Protein AF-J0X1G7-F1 (afdb_monomer_lite)

Foldseek 3Di:
DCVVACVVPVPQDPQQLVQFVVFWFKKFWDDDDPPQWTKMWTWGAGPVGAIKIWIWTDDPPDIDTPDMDPPDDPVSVVVSVVRVVVVRIDGDPRPDD

Sequence (97 aa):
MLDTIQERHPHISKKDVISAFHSVYITVQREDTNGSETPWIAIGLDAHGRDMEICYVQKNSTIIIYHALTPVTKKMLNEINYLKQKGHYYERPRNTT

Secondary structure (DSSP, 8-state):
--HHHHHH-TT--HHHHHHHHHT--EEEEPPPSSSS--EEEEEEE-TTS-EEEEEEEEETTEEEEEEEESSPPHHHHHHHHHHHHTT-EEE------

pLDDT: mean 81.66, std 14.97, range [43.03, 95.69]

Radius of gyration: 13.2 Å; chains: 1; bounding box: 40×35×30 Å

Organism: NCBI:txid857290

Structure (mmCIF, N/CA/C/O backbone):
data_AF-J0X1G7-F1
#
_entry.id   AF-J0X1G7-F1
#
loop_
_atom_site.group_PDB
_atom_site.id
_atom_site.type_symbol
_atom_site.label_atom_id
_atom_site.label_alt_id
_atom_site.label_comp_id
_atom_site.label_asym_id
_atom_site.label_entity_id
_atom_site.label_seq_id
_atom_site.pdbx_PDB_ins_code
_atom_site.Cartn_x
_atom_site.Cartn_y
_atom_site.Cartn_z
_atom_site.occupancy
_atom_site.B_iso_or_equiv
_atom_site.auth_seq_id
_atom_site.auth_comp_id
_atom_site.auth_asym_id
_atom_site.auth_atom_id
_atom_site.pdbx_PDB_model_num
ATOM 1 N N . MET A 1 1 ? 6.468 -11.880 -8.191 1.00 50.12 1 MET A N 1
ATOM 2 C CA . MET A 1 1 ? 6.714 -11.140 -6.932 1.00 50.12 1 MET A CA 1
ATOM 3 C C . MET A 1 1 ? 5.411 -10.962 -6.142 1.00 50.12 1 MET A C 1
ATOM 5 O O . MET A 1 1 ? 5.050 -9.858 -5.774 1.00 50.12 1 MET A O 1
ATOM 9 N N . LEU A 1 2 ? 4.685 -12.062 -5.909 1.00 52.28 2 LEU A N 1
ATOM 10 C CA . LEU A 1 2 ? 3.599 -12.157 -4.914 1.00 52.28 2 LEU A CA 1
ATOM 11 C C . LEU A 1 2 ? 3.800 -13.367 -3.986 1.00 52.28 2 LEU A C 1
ATOM 13 O O . LEU A 1 2 ? 3.187 -13.433 -2.927 1.00 52.28 2 LEU A O 1
ATOM 17 N N . ASP A 1 3 ? 4.720 -14.263 -4.343 1.00 49.78 3 ASP A N 1
ATOM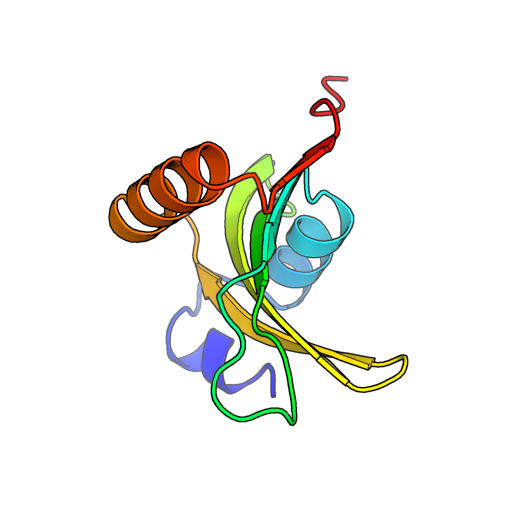 18 C CA . ASP A 1 3 ? 5.037 -15.487 -3.607 1.00 49.78 3 ASP A CA 1
ATOM 19 C C . ASP A 1 3 ? 5.676 -15.178 -2.238 1.00 49.78 3 ASP A C 1
ATOM 21 O O . ASP A 1 3 ? 5.326 -15.779 -1.229 1.00 49.78 3 ASP A O 1
ATOM 25 N N . THR A 1 4 ? 6.503 -14.128 -2.150 1.00 54.59 4 THR A N 1
ATOM 26 C CA . THR A 1 4 ? 7.173 -13.718 -0.899 1.00 54.59 4 THR A CA 1
ATOM 27 C C . THR A 1 4 ? 6.211 -13.147 0.155 1.00 54.59 4 THR A C 1
ATOM 29 O O . THR A 1 4 ? 6.508 -13.181 1.349 1.00 54.59 4 THR A O 1
ATOM 32 N N . ILE A 1 5 ? 5.051 -12.619 -0.265 1.00 55.00 5 ILE A N 1
ATOM 33 C CA . ILE A 1 5 ? 4.014 -12.121 0.655 1.00 55.00 5 ILE A CA 1
ATOM 34 C C . ILE A 1 5 ? 3.301 -13.308 1.315 1.00 55.00 5 ILE A C 1
ATOM 36 O O . ILE A 1 5 ? 3.089 -13.285 2.526 1.00 55.00 5 ILE A O 1
ATOM 40 N N . GLN A 1 6 ? 3.003 -14.368 0.554 1.00 55.09 6 GLN A N 1
ATOM 41 C CA . GLN A 1 6 ? 2.343 -15.569 1.080 1.00 55.09 6 GLN A CA 1
ATOM 42 C C . GLN A 1 6 ? 3.223 -16.338 2.073 1.00 55.09 6 GLN A C 1
ATOM 44 O O . GLN A 1 6 ? 2.708 -16.842 3.068 1.00 55.09 6 GLN A O 1
ATOM 49 N N . GLU A 1 7 ? 4.540 -16.386 1.855 1.00 54.81 7 GLU A N 1
ATOM 50 C CA . GLU A 1 7 ? 5.479 -17.041 2.780 1.00 54.81 7 GLU A CA 1
ATOM 51 C C . GLU A 1 7 ? 5.559 -16.343 4.146 1.00 54.81 7 GLU A C 1
ATOM 53 O O . GLU A 1 7 ? 5.680 -17.004 5.176 1.00 54.81 7 GLU A O 1
ATOM 58 N N . ARG A 1 8 ? 5.477 -15.005 4.179 1.00 59.84 8 ARG A N 1
ATOM 59 C CA . ARG A 1 8 ? 5.539 -14.223 5.429 1.00 59.84 8 ARG A CA 1
ATOM 60 C C . ARG A 1 8 ? 4.173 -14.026 6.085 1.00 59.84 8 ARG A C 1
ATOM 62 O O . ARG A 1 8 ? 4.099 -13.884 7.304 1.00 59.84 8 ARG A O 1
ATOM 69 N N . HIS A 1 9 ? 3.100 -14.040 5.297 1.00 63.84 9 HIS A N 1
ATOM 70 C CA . HIS A 1 9 ? 1.728 -13.833 5.752 1.00 63.84 9 HIS A CA 1
ATOM 71 C C . HIS A 1 9 ? 0.789 -14.857 5.098 1.00 63.84 9 HIS A C 1
ATOM 73 O O . HIS A 1 9 ? 0.046 -14.514 4.178 1.00 63.84 9 HIS A O 1
ATOM 79 N N . PRO A 1 10 ? 0.750 -16.109 5.595 1.00 67.31 10 PRO A N 1
ATOM 80 C CA . PRO A 1 10 ? -0.064 -17.176 5.000 1.00 67.31 10 PRO A CA 1
ATOM 81 C C . PRO A 1 10 ? -1.578 -16.898 5.031 1.00 67.31 10 PRO A C 1
ATOM 83 O O . PRO A 1 10 ? -2.345 -17.553 4.334 1.00 67.31 10 PRO A O 1
ATOM 86 N N . HIS A 1 11 ? -2.014 -15.913 5.821 1.00 72.81 11 HIS A N 1
ATOM 87 C CA . HIS A 1 11 ? -3.402 -15.460 5.923 1.00 72.81 11 HIS A CA 1
ATOM 88 C C . HIS A 1 11 ? -3.760 -14.321 4.951 1.00 72.81 11 HIS A C 1
ATOM 90 O O . HIS A 1 11 ? -4.889 -13.836 4.987 1.00 72.81 11 HIS A O 1
ATOM 96 N N . ILE A 1 12 ? -2.817 -13.862 4.120 1.00 82.12 12 ILE A N 1
ATOM 97 C CA . ILE A 1 12 ? -3.044 -12.833 3.102 1.00 82.12 12 ILE A CA 1
ATOM 98 C C . ILE A 1 12 ? -2.972 -13.499 1.732 1.00 82.12 12 ILE A C 1
ATOM 100 O O . ILE A 1 12 ? -1.913 -13.942 1.282 1.00 82.12 12 ILE A O 1
ATOM 104 N N . SER A 1 13 ? -4.112 -13.575 1.050 1.00 86.44 13 SER A N 1
ATOM 105 C CA . SER A 1 13 ? -4.169 -14.125 -0.298 1.00 86.44 13 SER A CA 1
ATOM 106 C C . SER A 1 13 ? -3.841 -13.068 -1.353 1.00 86.44 13 SER A C 1
ATOM 108 O O . SER A 1 13 ? -3.996 -11.862 -1.157 1.00 86.44 13 SER A O 1
ATOM 110 N N . LYS A 1 14 ? -3.467 -13.532 -2.548 1.00 86.00 14 LYS A N 1
ATOM 111 C CA . LYS A 1 14 ? -3.319 -12.678 -3.737 1.00 86.00 14 LYS A CA 1
ATOM 112 C C . LYS A 1 14 ? -4.582 -11.848 -4.012 1.00 86.00 14 LYS A C 1
ATOM 114 O O . LYS A 1 14 ? -4.496 -10.689 -4.409 1.00 86.00 14 LYS A O 1
ATOM 119 N N . LYS A 1 15 ? -5.752 -12.456 -3.786 1.00 89.69 15 LYS A N 1
ATOM 120 C CA . LYS A 1 15 ? -7.067 -11.834 -3.964 1.00 89.69 15 LYS A CA 1
ATOM 121 C C . LYS A 1 15 ? -7.285 -10.692 -2.974 1.00 89.69 15 LYS A C 1
ATOM 123 O O . LYS A 1 15 ? -7.832 -9.669 -3.374 1.00 89.69 15 LYS A O 1
ATOM 128 N N . ASP A 1 16 ? -6.834 -10.843 -1.732 1.00 91.69 16 ASP A N 1
ATOM 129 C CA . ASP A 1 16 ? -6.945 -9.801 -0.706 1.00 91.69 16 ASP A CA 1
ATOM 130 C C . ASP A 1 16 ? -6.149 -8.562 -1.098 1.00 91.69 16 ASP A C 1
ATOM 132 O O . ASP A 1 16 ? -6.691 -7.461 -1.091 1.00 91.69 16 ASP A O 1
ATOM 136 N N . VAL A 1 17 ? -4.906 -8.756 -1.547 1.00 91.69 17 VAL A N 1
ATOM 137 C CA . VAL A 1 17 ? -4.029 -7.662 -1.991 1.00 91.69 17 VAL A CA 1
ATOM 138 C C . VAL A 1 17 ? -4.610 -6.938 -3.207 1.00 91.69 17 VAL A C 1
ATOM 140 O O . VAL A 1 17 ? -4.631 -5.710 -3.238 1.00 91.69 17 VAL A O 1
ATOM 143 N N . ILE A 1 18 ? -5.113 -7.676 -4.203 1.00 92.50 18 ILE A N 1
ATOM 144 C CA . ILE A 1 18 ? -5.741 -7.080 -5.395 1.00 92.50 18 ILE A CA 1
ATOM 145 C C . ILE A 1 18 ? -7.015 -6.313 -5.013 1.00 92.50 18 ILE A C 1
ATOM 147 O O . ILE A 1 18 ? -7.207 -5.188 -5.471 1.00 92.50 18 ILE A O 1
ATOM 151 N N . SER A 1 19 ? -7.861 -6.898 -4.159 1.00 94.31 19 SER A N 1
ATOM 152 C CA . SER A 1 19 ? -9.104 -6.262 -3.698 1.00 94.31 19 SER A CA 1
ATOM 153 C C . SER A 1 19 ? -8.807 -4.970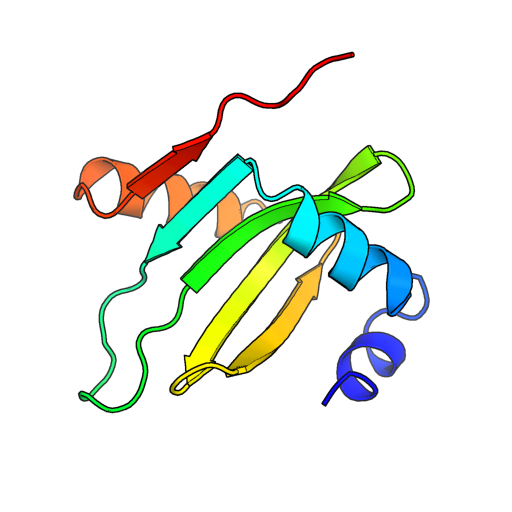 -2.940 1.00 94.31 19 SER A C 1
ATOM 155 O O . SER A 1 19 ? -9.415 -3.943 -3.237 1.00 94.31 19 SER A O 1
ATOM 157 N N . ALA A 1 20 ? -7.811 -4.994 -2.049 1.00 95.25 20 ALA A N 1
ATOM 158 C CA . ALA A 1 20 ? -7.351 -3.815 -1.328 1.00 95.25 20 ALA A CA 1
ATOM 159 C C . ALA A 1 20 ? -6.794 -2.750 -2.267 1.00 95.25 20 ALA A C 1
ATOM 161 O O . ALA A 1 20 ? -7.124 -1.578 -2.124 1.00 95.25 20 ALA A O 1
ATOM 162 N N . PHE A 1 21 ? -6.003 -3.135 -3.269 1.00 94.25 21 PHE A N 1
ATOM 163 C CA . PHE A 1 21 ? -5.448 -2.167 -4.211 1.00 94.25 21 PHE A CA 1
ATOM 164 C C . PHE A 1 21 ? -6.530 -1.491 -5.071 1.00 94.25 21 PHE A C 1
ATOM 166 O O . PHE A 1 21 ? -6.464 -0.291 -5.330 1.00 94.25 21 PHE A O 1
ATOM 173 N N . HIS A 1 22 ? -7.561 -2.230 -5.482 1.00 93.69 22 HIS A N 1
ATOM 174 C CA . HIS A 1 22 ? -8.676 -1.679 -6.261 1.00 93.69 22 HIS A CA 1
ATOM 175 C C . HIS A 1 22 ? -9.608 -0.780 -5.433 1.00 93.69 22 HIS A C 1
ATOM 177 O O . HIS A 1 22 ? -10.303 0.064 -5.997 1.00 93.69 22 HIS A O 1
ATOM 183 N N . SER A 1 23 ? -9.623 -0.948 -4.111 1.00 94.12 23 SER A N 1
ATOM 184 C CA . SER A 1 23 ? -10.467 -0.199 -3.175 1.00 94.12 23 SER A CA 1
ATOM 185 C C . SER A 1 23 ? -9.696 0.863 -2.380 1.00 94.12 23 SER A C 1
ATOM 187 O O . SER A 1 23 ? -10.177 1.336 -1.348 1.00 94.12 23 SER A O 1
ATOM 189 N N . VAL A 1 24 ? -8.503 1.252 -2.848 1.00 94.56 24 VAL A N 1
ATOM 190 C CA . VAL A 1 24 ? -7.676 2.284 -2.209 1.00 94.56 24 VAL A CA 1
ATOM 191 C C . VAL A 1 24 ? -8.465 3.579 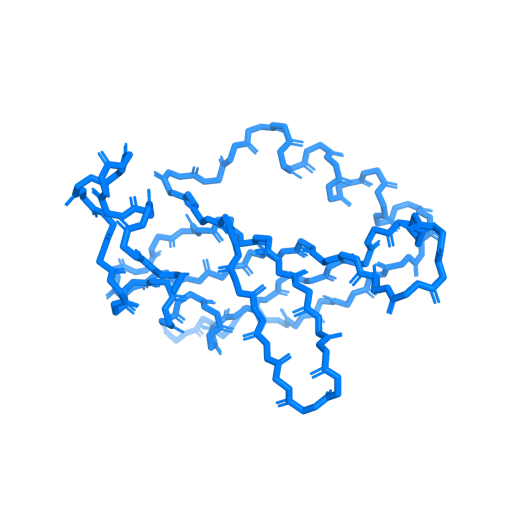-2.035 1.00 94.56 24 VAL A C 1
ATOM 193 O O . VAL A 1 24 ? -8.951 4.172 -3.001 1.00 94.56 24 VAL A O 1
ATOM 196 N N . TYR A 1 25 ? -8.540 4.036 -0.787 1.00 92.19 25 TYR A N 1
ATOM 197 C CA . TYR A 1 25 ? -9.189 5.293 -0.408 1.00 92.19 25 TYR A CA 1
ATOM 198 C C . TYR A 1 25 ? -8.190 6.313 0.166 1.00 92.19 25 TYR A C 1
ATOM 200 O O . TYR A 1 25 ? -8.454 7.512 0.150 1.00 92.19 25 TYR A O 1
ATOM 208 N N . ILE A 1 26 ? -7.002 5.865 0.584 1.00 92.19 26 ILE A N 1
ATOM 209 C CA . ILE A 1 26 ? -5.867 6.717 0.963 1.00 92.19 26 ILE A CA 1
ATOM 210 C C . ILE A 1 26 ? -4.674 6.325 0.099 1.00 92.19 26 ILE A C 1
ATOM 212 O O . ILE A 1 26 ? -4.267 5.168 0.135 1.00 92.19 26 ILE A O 1
ATOM 216 N N . THR A 1 27 ? -4.070 7.274 -0.618 1.00 91.88 27 THR A N 1
ATOM 217 C CA . THR A 1 27 ? -2.763 7.072 -1.260 1.00 91.88 27 THR A CA 1
ATOM 218 C C . THR A 1 27 ? -1.868 8.286 -1.048 1.00 91.88 27 THR A C 1
ATOM 220 O O . THR A 1 27 ? -2.303 9.437 -1.122 1.00 91.88 27 THR A O 1
ATOM 223 N N . VAL A 1 28 ? -0.604 8.024 -0.750 1.00 91.62 28 VAL A N 1
ATOM 224 C CA . VAL A 1 28 ? 0.400 9.032 -0.425 1.00 91.62 28 VAL A CA 1
ATOM 225 C C . VAL A 1 28 ? 1.690 8.667 -1.147 1.00 91.62 28 VAL A C 1
ATOM 227 O O . VAL A 1 28 ? 2.114 7.508 -1.140 1.00 91.62 28 VAL A O 1
ATOM 230 N N . GLN A 1 29 ? 2.322 9.665 -1.753 1.00 89.25 29 GLN A N 1
ATOM 231 C CA . GLN A 1 29 ? 3.622 9.505 -2.390 1.00 89.25 29 GLN A CA 1
ATOM 232 C C . GLN A 1 29 ? 4.727 9.692 -1.341 1.00 89.25 29 GLN A C 1
ATOM 234 O O . GLN A 1 29 ? 4.713 10.671 -0.593 1.00 89.25 29 GLN A O 1
ATOM 239 N N . ARG A 1 30 ? 5.680 8.759 -1.265 1.00 87.62 30 ARG A N 1
ATOM 240 C CA . ARG A 1 30 ? 6.925 8.961 -0.509 1.00 87.62 30 ARG A CA 1
ATOM 241 C C . ARG A 1 30 ? 7.877 9.835 -1.325 1.00 87.62 30 ARG A C 1
ATOM 243 O O . ARG A 1 30 ? 7.749 9.929 -2.542 1.00 87.62 30 ARG A O 1
ATOM 250 N N . GLU A 1 31 ? 8.840 10.461 -0.658 1.00 80.44 31 GLU A N 1
ATOM 251 C CA . GLU A 1 31 ? 9.902 11.201 -1.345 1.00 80.44 31 GLU A CA 1
ATOM 252 C C . GLU A 1 31 ? 10.686 10.260 -2.280 1.00 80.44 31 GLU A C 1
ATOM 254 O O . GLU A 1 31 ? 10.917 9.090 -1.959 1.00 80.44 31 GLU A O 1
ATOM 259 N N . ASP A 1 32 ? 11.048 10.762 -3.460 1.00 71.19 32 ASP A N 1
ATOM 260 C CA . ASP A 1 32 ? 11.811 10.004 -4.448 1.00 71.19 32 ASP A CA 1
ATOM 261 C C . ASP A 1 32 ? 13.222 9.720 -3.918 1.00 71.19 32 ASP A C 1
ATOM 263 O O . ASP A 1 32 ? 13.994 10.633 -3.617 1.00 71.19 32 ASP A O 1
ATOM 267 N N . THR A 1 33 ? 13.571 8.441 -3.809 1.00 60.19 33 THR A N 1
ATOM 268 C CA . THR A 1 33 ? 14.931 8.013 -3.500 1.00 60.19 33 THR A CA 1
ATOM 269 C C . THR A 1 33 ? 15.682 7.771 -4.808 1.00 60.19 33 THR A C 1
ATOM 271 O O . THR A 1 33 ? 15.686 6.660 -5.334 1.00 60.19 33 THR A O 1
ATOM 274 N N . ASN A 1 34 ? 16.364 8.808 -5.298 1.00 56.91 34 ASN A N 1
ATOM 275 C CA . ASN A 1 34 ? 17.330 8.759 -6.405 1.00 56.91 34 ASN A CA 1
ATOM 276 C C . ASN A 1 34 ? 16.779 8.529 -7.832 1.00 56.91 34 ASN A C 1
ATOM 278 O O . ASN A 1 34 ? 17.496 8.001 -8.683 1.00 56.91 34 ASN A O 1
ATOM 282 N N . GLY A 1 35 ? 15.569 8.993 -8.151 1.00 56.12 35 GLY A N 1
ATOM 283 C CA . GLY A 1 35 ? 15.231 9.425 -9.517 1.00 56.12 35 GLY A CA 1
ATOM 284 C C . GLY A 1 35 ? 14.846 8.328 -10.506 1.00 56.12 35 GLY A C 1
ATOM 285 O O . GLY A 1 35 ? 14.731 8.604 -11.698 1.00 56.12 35 GLY A O 1
ATOM 286 N N . SER A 1 36 ? 14.662 7.090 -10.047 1.00 61.41 36 SER A N 1
ATOM 287 C CA . SER A 1 36 ? 14.215 5.995 -10.918 1.00 61.41 36 SER A CA 1
ATOM 288 C C . SER A 1 36 ? 12.754 5.629 -10.681 1.00 61.41 36 SER A C 1
ATOM 290 O O . SER A 1 36 ? 12.023 5.439 -11.651 1.00 61.41 36 SER A O 1
ATOM 292 N N . GLU A 1 37 ? 12.303 5.543 -9.424 1.00 74.19 37 GLU A N 1
ATOM 293 C CA . GLU A 1 37 ? 10.961 5.062 -9.074 1.00 74.19 37 GLU A CA 1
ATOM 294 C C . GLU A 1 37 ? 10.489 5.669 -7.755 1.00 74.19 37 GLU A C 1
ATOM 296 O O . GLU A 1 37 ? 11.083 5.428 -6.705 1.00 74.19 37 GLU A O 1
ATOM 301 N N . THR A 1 38 ? 9.382 6.413 -7.781 1.00 81.50 38 THR A N 1
ATOM 302 C CA . THR A 1 38 ? 8.823 6.975 -6.551 1.00 81.50 38 THR A CA 1
ATOM 303 C C . THR A 1 38 ? 7.951 5.942 -5.828 1.00 81.50 38 THR A C 1
ATOM 305 O O . THR A 1 38 ? 6.985 5.445 -6.423 1.00 81.50 38 THR A O 1
ATOM 308 N N . PRO A 1 39 ? 8.244 5.607 -4.558 1.00 89.94 39 PRO A N 1
ATOM 309 C CA . PRO A 1 39 ? 7.425 4.681 -3.798 1.00 89.94 39 PRO A CA 1
ATOM 310 C C . PRO A 1 39 ? 6.137 5.341 -3.307 1.00 89.94 39 PRO A C 1
ATOM 312 O O . PRO A 1 39 ? 6.085 6.526 -2.987 1.00 89.94 39 PRO A O 1
ATOM 315 N N . TRP A 1 40 ? 5.091 4.534 -3.200 1.00 92.06 40 TRP A N 1
ATOM 316 C CA . TRP A 1 40 ? 3.777 4.932 -2.723 1.00 92.06 40 TRP A CA 1
ATOM 317 C C . TRP A 1 40 ? 3.363 4.064 -1.545 1.00 92.06 40 TRP A C 1
ATOM 319 O O . TRP A 1 40 ? 3.715 2.882 -1.466 1.00 92.06 40 TRP A O 1
ATOM 329 N N . ILE A 1 41 ? 2.580 4.656 -0.651 1.00 93.12 41 ILE A N 1
ATOM 330 C CA . ILE A 1 41 ? 1.854 3.947 0.397 1.00 93.12 41 ILE A CA 1
ATOM 331 C C . ILE A 1 41 ? 0.366 4.189 0.228 1.00 93.12 41 ILE A C 1
ATOM 333 O O . ILE A 1 41 ? -0.068 5.304 -0.062 1.00 93.12 41 ILE A O 1
ATOM 337 N N . ALA A 1 42 ? -0.418 3.138 0.415 1.00 94.31 42 ALA A N 1
ATOM 338 C CA . ALA A 1 42 ? -1.858 3.199 0.304 1.00 94.31 42 ALA A CA 1
ATOM 339 C C . ALA A 1 42 ? -2.553 2.388 1.394 1.00 94.31 42 ALA A C 1
ATOM 341 O O . ALA A 1 42 ? -1.983 1.450 1.956 1.00 94.31 42 ALA A O 1
ATOM 342 N N . ILE A 1 43 ? -3.803 2.764 1.660 1.00 95.31 43 ILE A N 1
ATOM 343 C CA . ILE A 1 43 ? -4.746 1.965 2.434 1.00 95.31 43 ILE A CA 1
ATOM 344 C C . ILE A 1 43 ? -5.978 1.702 1.573 1.00 95.31 43 ILE A C 1
ATOM 346 O O . ILE A 1 43 ? -6.563 2.629 1.001 1.00 95.31 43 ILE A O 1
ATOM 350 N N . GLY A 1 44 ? -6.360 0.431 1.505 1.00 95.44 44 GLY A N 1
ATOM 351 C CA . GLY A 1 44 ? -7.592 -0.041 0.885 1.00 95.44 44 GLY A CA 1
ATOM 352 C C . GLY A 1 44 ? -8.223 -1.176 1.686 1.00 95.44 44 GLY A C 1
ATOM 353 O O . GLY A 1 44 ? -7.705 -1.569 2.730 1.00 95.44 44 GLY A O 1
ATOM 354 N N . LEU A 1 45 ? -9.350 -1.684 1.203 1.00 95.69 45 LEU A N 1
ATOM 355 C CA . LEU A 1 45 ? -10.140 -2.741 1.834 1.00 95.69 45 LEU A CA 1
ATOM 356 C C . LEU A 1 45 ? -9.888 -4.092 1.161 1.00 95.69 45 LEU A C 1
ATOM 358 O O . LEU A 1 45 ? -10.127 -4.252 -0.039 1.00 95.69 45 LEU A O 1
ATOM 362 N N . ASP A 1 46 ? -9.438 -5.079 1.931 1.00 93.75 46 ASP A N 1
ATOM 363 C CA . ASP A 1 46 ? -9.287 -6.446 1.432 1.00 93.75 46 ASP A CA 1
ATOM 364 C C . ASP A 1 46 ? -10.638 -7.100 1.074 1.00 93.75 46 ASP A C 1
ATOM 366 O O . ASP A 1 46 ? -11.709 -6.507 1.226 1.00 93.75 46 ASP A O 1
ATOM 370 N N . ALA A 1 47 ? -10.614 -8.351 0.600 1.00 90.06 47 ALA A N 1
ATOM 371 C CA . ALA A 1 47 ? -11.832 -9.057 0.189 1.00 90.06 47 ALA A CA 1
ATOM 372 C C . ALA A 1 47 ? -12.824 -9.316 1.345 1.00 90.06 47 ALA A C 1
ATOM 374 O O . ALA A 1 47 ? -13.950 -9.749 1.100 1.00 90.06 47 ALA A O 1
ATOM 375 N N . HIS A 1 48 ? -12.412 -9.056 2.586 1.00 91.62 48 HIS A N 1
ATOM 376 C CA . HIS A 1 48 ? -13.197 -9.196 3.806 1.00 91.62 48 HIS A CA 1
ATOM 377 C C . HIS A 1 48 ? -13.581 -7.840 4.421 1.00 91.62 48 HIS A C 1
ATOM 379 O O . HIS A 1 48 ? -14.151 -7.808 5.511 1.00 91.62 48 HIS A O 1
ATOM 385 N N . GLY A 1 49 ? -13.284 -6.724 3.746 1.00 91.00 49 GLY A N 1
ATOM 386 C CA . GLY A 1 49 ? -13.594 -5.378 4.227 1.00 91.00 49 GLY A CA 1
ATOM 387 C C . GLY A 1 49 ? -12.664 -4.880 5.335 1.00 91.00 49 GLY A C 1
ATOM 388 O O . GLY A 1 49 ? -13.014 -3.934 6.038 1.00 91.00 49 GLY A O 1
ATOM 389 N N . ARG A 1 50 ? -11.494 -5.501 5.525 1.00 93.62 50 ARG A N 1
ATOM 390 C CA . ARG A 1 50 ? -10.496 -5.051 6.503 1.00 93.62 50 ARG A CA 1
ATOM 391 C C . ARG A 1 50 ? -9.536 -4.069 5.851 1.00 93.62 50 ARG A C 1
ATOM 393 O O . ARG A 1 50 ? -9.100 -4.287 4.721 1.00 93.62 50 ARG A O 1
ATOM 400 N N . ASP A 1 51 ? -9.148 -3.037 6.594 1.00 95.25 51 ASP A N 1
ATOM 401 C CA . ASP A 1 51 ? -8.106 -2.119 6.141 1.00 95.25 51 ASP A CA 1
ATOM 402 C C . ASP A 1 51 ? -6.775 -2.881 5.960 1.00 95.25 51 ASP A C 1
ATOM 404 O O . ASP A 1 51 ? -6.317 -3.630 6.837 1.00 95.25 51 ASP A O 1
ATOM 408 N N . MET A 1 52 ? -6.149 -2.674 4.807 1.00 95.25 52 MET A N 1
ATOM 409 C CA . MET A 1 52 ? -4.875 -3.260 4.412 1.00 95.25 52 MET A CA 1
ATOM 410 C C . MET A 1 52 ? -3.924 -2.152 3.970 1.00 95.25 52 MET A C 1
ATOM 412 O O . MET A 1 52 ? -4.269 -1.315 3.136 1.00 95.25 52 MET A O 1
ATOM 416 N N . GLU A 1 53 ? -2.715 -2.157 4.528 1.00 95.00 53 GLU A N 1
ATOM 417 C CA . GLU A 1 53 ? -1.628 -1.303 4.058 1.00 95.00 53 GLU A CA 1
ATOM 418 C C . GLU A 1 53 ? -0.984 -1.916 2.817 1.00 95.00 53 GLU A C 1
ATOM 420 O O . GLU A 1 53 ? -0.799 -3.131 2.741 1.00 95.00 53 GLU A O 1
ATOM 425 N N . ILE A 1 54 ? -0.622 -1.072 1.854 1.00 94.81 54 ILE A N 1
ATOM 426 C CA . ILE A 1 54 ? -0.015 -1.474 0.585 1.00 94.81 54 ILE A CA 1
ATOM 427 C C . ILE A 1 54 ? 1.154 -0.535 0.296 1.00 94.81 54 ILE A C 1
ATOM 429 O O . ILE A 1 54 ? 0.966 0.680 0.270 1.00 94.81 54 ILE A O 1
ATOM 433 N N . CYS A 1 55 ? 2.348 -1.077 0.042 1.00 92.50 55 CYS A N 1
ATOM 434 C CA . CYS A 1 55 ? 3.437 -0.314 -0.570 1.00 92.50 55 CYS A CA 1
ATOM 435 C C . CYS A 1 55 ? 3.662 -0.785 -2.003 1.00 92.50 55 CYS A C 1
ATOM 437 O O . CYS A 1 55 ? 3.785 -1.988 -2.265 1.00 92.50 55 CYS A O 1
ATOM 439 N N . TYR A 1 56 ? 3.763 0.171 -2.918 1.00 92.38 56 TYR A N 1
ATOM 440 C CA . TYR A 1 56 ? 3.963 -0.113 -4.329 1.00 92.38 56 TYR A CA 1
ATOM 441 C C . TYR A 1 56 ? 4.855 0.928 -4.997 1.00 92.38 56 TYR A C 1
ATOM 443 O O . TYR A 1 56 ? 5.028 2.038 -4.501 1.00 92.38 56 TYR A O 1
ATOM 451 N N . VAL A 1 57 ? 5.425 0.553 -6.135 1.00 90.50 57 VAL A N 1
ATOM 452 C CA . VAL A 1 57 ? 6.036 1.483 -7.090 1.00 90.50 57 VAL A CA 1
ATOM 453 C C . VAL A 1 57 ? 5.284 1.386 -8.409 1.00 90.50 57 VAL A C 1
ATOM 455 O O . VAL A 1 57 ? 4.807 0.310 -8.788 1.00 90.50 57 VAL A O 1
ATOM 458 N N . GLN A 1 58 ? 5.180 2.509 -9.113 1.00 87.62 58 GLN A N 1
ATOM 459 C CA . GLN A 1 58 ? 4.696 2.535 -10.486 1.00 87.62 58 GLN A CA 1
ATOM 460 C C . GLN A 1 58 ? 5.897 2.612 -11.432 1.00 87.62 58 GLN A C 1
ATOM 462 O O . GLN A 1 58 ? 6.634 3.594 -11.415 1.00 87.62 58 GLN A O 1
ATOM 467 N N . LYS A 1 59 ? 6.077 1.585 -12.268 1.00 86.06 59 LYS A N 1
ATOM 468 C CA . LYS A 1 59 ? 7.066 1.564 -13.355 1.00 86.06 59 LYS A CA 1
ATOM 469 C C . LYS A 1 59 ? 6.321 1.592 -14.684 1.00 86.06 59 LYS A C 1
ATOM 471 O O . LYS A 1 59 ? 5.703 0.595 -15.060 1.00 86.06 59 LYS A O 1
ATOM 476 N N . ASN A 1 60 ? 6.376 2.708 -15.409 1.00 85.12 60 ASN A N 1
ATOM 477 C CA . ASN A 1 60 ? 5.594 2.914 -16.635 1.00 85.12 60 ASN A CA 1
ATOM 478 C C . ASN A 1 60 ? 4.087 2.665 -16.383 1.00 85.12 60 ASN A C 1
ATOM 480 O O . ASN A 1 60 ? 3.469 3.337 -15.555 1.00 85.12 60 ASN A O 1
ATOM 484 N N . SER A 1 61 ? 3.502 1.676 -17.064 1.00 84.69 61 SER A N 1
ATOM 485 C CA . SER A 1 61 ? 2.104 1.244 -16.906 1.00 84.69 61 SER A CA 1
ATOM 486 C C . SER A 1 61 ? 1.931 0.053 -15.953 1.00 84.69 61 SER A C 1
ATOM 488 O O . SER A 1 61 ? 0.837 -0.497 -15.856 1.00 84.69 61 SER A O 1
ATOM 490 N N . THR A 1 62 ? 2.992 -0.363 -15.258 1.00 86.56 62 THR A N 1
ATOM 491 C CA . THR A 1 62 ? 2.990 -1.530 -14.371 1.00 86.56 62 THR A CA 1
ATOM 492 C C . THR A 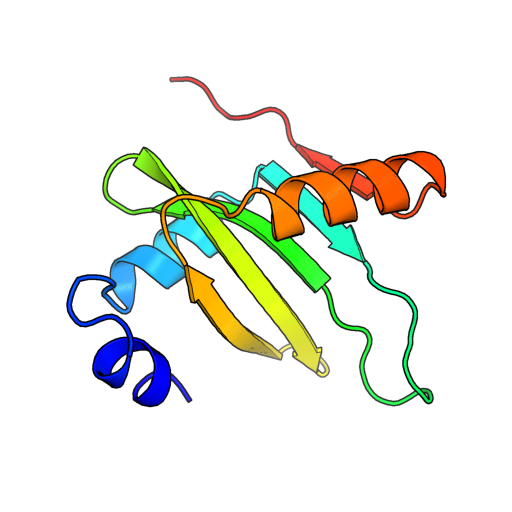1 62 ? 3.072 -1.098 -12.913 1.00 86.56 62 THR A C 1
ATOM 494 O O . THR A 1 62 ? 3.976 -0.363 -12.515 1.00 86.56 62 THR A O 1
ATOM 497 N N . ILE A 1 63 ? 2.156 -1.613 -12.095 1.00 89.69 63 ILE A N 1
ATOM 498 C CA . ILE A 1 63 ? 2.202 -1.482 -10.639 1.00 89.69 63 ILE A CA 1
ATOM 499 C C . ILE A 1 63 ? 2.907 -2.699 -10.049 1.00 89.69 63 ILE A C 1
ATOM 501 O O . ILE A 1 63 ? 2.544 -3.840 -10.337 1.00 89.69 63 ILE A O 1
ATOM 505 N N . ILE A 1 64 ? 3.892 -2.454 -9.190 1.00 90.38 64 ILE A N 1
ATOM 506 C CA . ILE A 1 64 ? 4.600 -3.502 -8.457 1.00 90.38 64 ILE A CA 1
ATOM 507 C C . ILE A 1 64 ? 4.330 -3.301 -6.973 1.00 90.38 64 ILE A C 1
ATOM 509 O O . ILE A 1 64 ? 4.891 -2.406 -6.343 1.00 90.38 64 ILE A O 1
ATOM 513 N N . ILE A 1 65 ? 3.463 -4.152 -6.427 1.00 90.69 65 ILE A N 1
ATOM 514 C CA . ILE A 1 65 ? 3.201 -4.238 -4.991 1.00 90.69 65 ILE A CA 1
ATOM 515 C C . ILE A 1 65 ? 4.272 -5.138 -4.384 1.00 90.69 65 ILE A C 1
ATOM 517 O O . ILE A 1 65 ? 4.356 -6.317 -4.721 1.00 90.69 65 ILE A O 1
ATOM 521 N N . TYR A 1 66 ? 5.093 -4.580 -3.501 1.00 87.69 66 TYR A N 1
ATOM 522 C CA . TYR A 1 66 ? 6.186 -5.310 -2.852 1.00 87.69 66 TYR A CA 1
ATOM 523 C C . TYR A 1 66 ? 5.936 -5.551 -1.359 1.00 87.69 66 TYR A C 1
ATOM 525 O O . TYR A 1 66 ? 6.638 -6.350 -0.744 1.00 87.69 66 TYR A O 1
ATOM 533 N N . HIS A 1 67 ? 4.939 -4.880 -0.774 1.00 89.00 67 HIS A N 1
ATOM 534 C CA . HIS A 1 67 ? 4.535 -5.066 0.618 1.00 89.00 67 HIS A CA 1
ATOM 535 C C . HIS A 1 67 ? 3.027 -4.885 0.761 1.00 89.00 67 HIS A C 1
ATOM 537 O O . HIS A 1 67 ? 2.469 -3.923 0.232 1.00 89.00 67 HIS A O 1
ATOM 543 N N . ALA A 1 68 ? 2.391 -5.785 1.504 1.00 91.69 68 ALA A N 1
ATOM 544 C CA . ALA A 1 68 ? 1.008 -5.652 1.929 1.00 91.69 68 ALA A CA 1
ATOM 545 C C . ALA A 1 68 ? 0.829 -6.283 3.312 1.00 91.69 68 ALA A C 1
ATOM 547 O O . ALA A 1 68 ? 1.412 -7.335 3.586 1.00 91.69 68 ALA A O 1
ATOM 548 N N . LEU A 1 69 ? 0.028 -5.658 4.174 1.00 91.88 69 LEU A N 1
ATOM 549 C CA . LEU A 1 69 ? -0.244 -6.171 5.516 1.00 91.88 69 LEU A CA 1
ATOM 550 C C . LEU A 1 69 ? -1.655 -5.803 5.977 1.00 91.88 69 LEU A C 1
ATOM 552 O O . LEU A 1 69 ? -2.159 -4.718 5.696 1.00 91.88 69 LEU A O 1
ATOM 556 N N . THR A 1 70 ? -2.280 -6.697 6.734 1.00 89.88 70 THR A N 1
ATOM 557 C CA . THR A 1 70 ? -3.511 -6.413 7.472 1.00 89.88 70 THR A CA 1
ATOM 558 C C . THR A 1 70 ? -3.388 -6.972 8.898 1.00 89.88 70 THR A C 1
ATOM 560 O O . THR A 1 70 ? -2.894 -8.092 9.058 1.00 89.88 70 THR A O 1
ATOM 563 N N . PRO A 1 71 ? -3.784 -6.226 9.948 1.00 90.94 71 PRO A N 1
ATOM 564 C CA . PRO A 1 71 ? -4.292 -4.851 9.912 1.00 90.94 71 PRO A CA 1
ATOM 565 C C . PRO A 1 71 ? -3.191 -3.821 9.595 1.00 90.94 71 PRO A C 1
ATOM 567 O O . PRO A 1 71 ? -2.000 -4.113 9.703 1.00 90.94 71 PRO A O 1
ATOM 570 N N . VAL A 1 72 ? -3.595 -2.600 9.228 1.00 92.38 72 VAL A N 1
ATOM 571 C CA . VAL A 1 72 ? -2.676 -1.467 9.008 1.00 92.38 72 VAL A CA 1
ATOM 572 C C . VAL A 1 72 ? -1.833 -1.206 10.261 1.00 92.38 72 VAL A C 1
ATOM 574 O O . VAL A 1 72 ? -2.355 -1.107 11.375 1.00 92.38 72 VAL A O 1
ATOM 577 N N . THR A 1 73 ? -0.519 -1.053 10.095 1.00 93.00 73 THR A N 1
ATOM 578 C CA . THR A 1 73 ? 0.381 -0.787 11.220 1.00 93.00 73 THR A CA 1
ATOM 579 C C . THR A 1 73 ? 0.283 0.654 11.718 1.00 93.00 73 THR A C 1
ATOM 581 O O . THR A 1 73 ? 0.109 1.604 10.953 1.00 93.00 73 THR A O 1
ATOM 584 N N . LYS A 1 74 ? 0.531 0.857 13.021 1.00 94.25 74 LYS A N 1
ATOM 585 C CA . LYS A 1 74 ? 0.701 2.206 13.598 1.00 94.25 74 LYS A CA 1
ATOM 586 C C . LYS A 1 74 ? 1.801 3.005 12.892 1.00 94.25 74 LYS A C 1
ATOM 588 O O . LYS A 1 74 ? 1.673 4.214 12.731 1.00 94.25 74 LYS A O 1
ATOM 593 N N . LYS A 1 75 ? 2.872 2.327 12.458 1.00 91.50 75 LYS A N 1
ATOM 594 C CA . LYS A 1 75 ? 3.973 2.941 11.707 1.00 91.50 75 LYS A CA 1
ATOM 595 C C . LYS A 1 75 ? 3.470 3.542 10.393 1.00 91.50 75 LYS A C 1
ATOM 597 O O . LYS A 1 75 ? 3.759 4.704 10.130 1.00 91.50 75 LYS A O 1
ATOM 602 N N . MET A 1 76 ? 2.691 2.779 9.625 1.00 91.50 76 MET A N 1
ATOM 603 C CA . MET A 1 76 ? 2.110 3.240 8.365 1.00 91.50 76 MET A CA 1
ATOM 604 C C . MET A 1 76 ? 1.171 4.432 8.572 1.00 91.50 76 MET A C 1
ATOM 606 O O . MET A 1 76 ? 1.271 5.426 7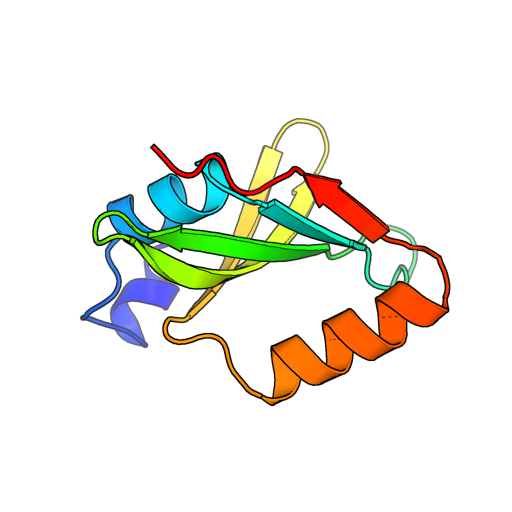.859 1.00 91.50 76 MET A O 1
ATOM 610 N N . LEU A 1 77 ? 0.302 4.379 9.587 1.00 93.38 77 LEU A N 1
ATOM 611 C CA . LEU A 1 77 ? -0.599 5.494 9.909 1.00 93.38 77 LEU A CA 1
ATOM 612 C C . LEU A 1 77 ? 0.168 6.777 10.255 1.00 93.38 77 LEU A C 1
ATOM 614 O O . LEU A 1 77 ? -0.174 7.851 9.763 1.00 93.38 77 LEU A O 1
ATOM 618 N N . ASN A 1 78 ? 1.218 6.670 11.073 1.00 93.56 78 ASN A N 1
ATOM 619 C CA . ASN A 1 78 ? 2.055 7.814 11.434 1.00 93.56 78 ASN A CA 1
ATOM 620 C C . ASN A 1 78 ? 2.760 8.411 10.209 1.00 93.56 78 ASN A C 1
ATOM 622 O O . ASN A 1 78 ? 2.817 9.631 10.071 1.00 93.56 78 ASN A O 1
ATOM 626 N N . GLU A 1 79 ? 3.262 7.561 9.313 1.00 91.19 79 GLU A N 1
ATOM 627 C CA . GLU A 1 79 ? 3.913 7.988 8.075 1.00 91.19 79 GLU A CA 1
ATOM 628 C C . GLU A 1 79 ? 2.937 8.706 7.132 1.00 91.19 79 GLU A C 1
ATOM 630 O O . GLU A 1 79 ? 3.236 9.800 6.654 1.00 91.19 79 GLU A O 1
ATOM 635 N N . ILE A 1 80 ? 1.737 8.152 6.935 1.00 90.31 80 ILE A N 1
ATOM 636 C CA . ILE A 1 80 ? 0.663 8.791 6.162 1.00 90.31 80 ILE A CA 1
ATOM 637 C C . ILE A 1 80 ? 0.326 10.161 6.749 1.00 90.31 80 ILE A C 1
ATOM 639 O O . ILE A 1 80 ? 0.256 11.138 6.012 1.00 90.31 80 ILE A O 1
ATOM 643 N N . ASN A 1 81 ? 0.148 10.261 8.067 1.00 90.62 81 ASN A N 1
ATOM 644 C CA . ASN A 1 81 ? -0.182 11.527 8.720 1.00 90.62 81 ASN A CA 1
ATOM 645 C C . ASN A 1 81 ? 0.929 12.574 8.566 1.00 90.62 81 ASN A C 1
ATOM 647 O O . ASN A 1 81 ? 0.631 13.748 8.353 1.00 90.62 81 ASN A O 1
ATOM 651 N N . TYR A 1 82 ? 2.194 12.159 8.639 1.00 89.38 82 TYR A N 1
ATOM 652 C CA . TYR A 1 82 ? 3.340 13.037 8.408 1.00 89.38 82 TYR A CA 1
ATOM 653 C C . TYR A 1 82 ? 3.377 13.559 6.964 1.00 89.38 82 TYR A C 1
ATOM 655 O O . TYR A 1 82 ? 3.527 14.756 6.732 1.00 89.38 82 TYR A O 1
ATOM 663 N N . LEU A 1 83 ? 3.179 12.680 5.983 1.00 86.25 83 LEU A N 1
ATOM 664 C CA . LEU A 1 83 ? 3.205 13.043 4.566 1.00 86.25 83 LEU A CA 1
ATOM 665 C C . LEU A 1 83 ? 1.963 13.842 4.131 1.00 86.25 83 LEU A C 1
ATOM 667 O O . LEU A 1 83 ? 2.079 14.736 3.292 1.00 86.25 83 LEU A O 1
ATOM 671 N N . LYS A 1 84 ? 0.796 13.603 4.751 1.00 82.56 84 LYS A N 1
ATOM 672 C CA . LYS A 1 84 ? -0.410 14.436 4.590 1.00 82.56 84 LYS A CA 1
ATOM 673 C C . LYS A 1 84 ? -0.131 15.899 4.935 1.00 82.56 84 LYS A C 1
ATOM 675 O O . LYS A 1 84 ? -0.552 16.783 4.197 1.00 82.56 84 LYS A O 1
ATOM 680 N N . GLN A 1 85 ? 0.619 16.159 6.007 1.00 82.19 85 GLN A N 1
ATOM 681 C CA . GLN A 1 85 ? 0.990 17.524 6.407 1.00 82.19 85 GLN A CA 1
ATOM 682 C C . GLN A 1 85 ? 1.927 18.209 5.400 1.00 82.19 85 GLN A C 1
ATOM 684 O O . GLN A 1 85 ? 1.940 19.434 5.325 1.00 82.19 85 GLN A O 1
ATOM 689 N N . LYS A 1 86 ? 2.677 17.439 4.601 1.00 77.88 86 LYS A N 1
ATOM 690 C CA . LYS A 1 86 ? 3.560 17.954 3.542 1.00 77.88 86 LYS A CA 1
ATOM 691 C C . LYS A 1 86 ? 2.867 18.165 2.185 1.00 77.88 86 LYS A C 1
ATOM 693 O O . LYS A 1 86 ? 3.514 18.633 1.258 1.00 77.88 86 LYS A O 1
ATOM 698 N N . GLY A 1 87 ? 1.581 17.828 2.045 1.00 68.12 87 GLY A N 1
ATOM 699 C CA . GLY A 1 87 ? 0.803 18.077 0.821 1.00 68.12 87 GLY A CA 1
ATOM 700 C C . GLY A 1 87 ? 0.938 17.031 -0.299 1.00 68.12 87 GLY A C 1
ATOM 701 O O . GLY A 1 87 ? 0.382 17.231 -1.374 1.00 68.12 87 GLY A O 1
ATOM 702 N N . HIS A 1 88 ? 1.612 15.898 -0.070 1.00 65.00 88 HIS A N 1
ATOM 703 C CA . HIS A 1 88 ? 1.788 14.822 -1.064 1.00 65.00 88 HIS A CA 1
ATOM 704 C C . HIS A 1 88 ? 0.694 13.741 -0.962 1.00 65.00 88 HIS A C 1
ATOM 706 O O . HIS A 1 88 ? 0.984 12.557 -0.771 1.00 65.00 88 HIS A O 1
ATOM 712 N N . TYR A 1 89 ? -0.579 14.142 -1.031 1.00 66.25 89 TYR A N 1
ATOM 713 C CA . TYR A 1 89 ? -1.705 13.287 -0.645 1.00 66.25 89 TYR A CA 1
ATOM 714 C C . TYR A 1 89 ? -2.889 13.318 -1.614 1.00 66.25 89 TYR A C 1
ATOM 716 O O . TYR A 1 89 ? -3.318 14.384 -2.048 1.00 66.25 89 TYR A O 1
ATOM 724 N N . TYR A 1 90 ? -3.472 12.140 -1.858 1.00 67.31 90 TYR A N 1
ATOM 725 C CA . TYR A 1 90 ? -4.749 11.983 -2.545 1.00 67.31 90 TYR A CA 1
ATOM 726 C C . TYR A 1 90 ? -5.693 11.097 -1.710 1.00 67.31 90 TYR A C 1
ATOM 728 O O . TYR A 1 90 ? -5.407 9.923 -1.459 1.00 67.31 90 TYR A O 1
ATOM 736 N N . GLU A 1 91 ? -6.832 11.660 -1.291 1.00 69.31 91 GLU A N 1
ATOM 737 C CA . GLU A 1 91 ? -7.950 10.927 -0.677 1.00 69.31 91 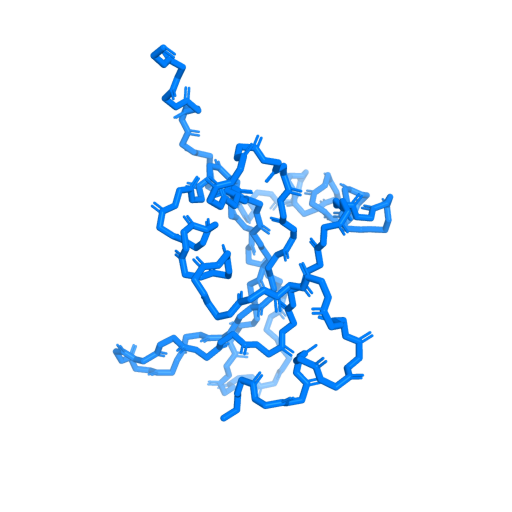GLU A CA 1
ATOM 738 C C . GLU A 1 91 ? -9.029 10.678 -1.719 1.00 69.31 91 GLU A C 1
ATOM 740 O O . GLU A 1 91 ? -9.385 11.578 -2.484 1.00 69.31 91 GLU A O 1
ATOM 745 N N . ARG A 1 92 ? -9.616 9.486 -1.699 1.00 64.00 92 ARG A N 1
ATOM 746 C CA . ARG A 1 92 ? -10.951 9.280 -2.256 1.00 64.00 92 ARG A CA 1
ATOM 747 C C . ARG A 1 92 ? -11.906 8.998 -1.101 1.00 64.00 92 ARG A C 1
ATOM 749 O O . ARG A 1 92 ? -11.520 8.275 -0.183 1.00 64.00 92 ARG A O 1
ATOM 756 N N . PRO A 1 93 ? -13.137 9.540 -1.121 1.00 60.25 93 PRO A N 1
ATOM 757 C CA . PRO A 1 93 ? -14.132 9.178 -0.124 1.00 60.25 93 PRO A CA 1
ATOM 758 C C . PRO A 1 93 ? -14.311 7.658 -0.135 1.00 60.25 93 PRO A C 1
ATOM 760 O O . PRO A 1 93 ? -14.463 7.047 -1.194 1.00 60.25 93 PRO A O 1
ATOM 763 N N . ARG A 1 94 ? -14.247 7.040 1.047 1.00 59.06 94 ARG A N 1
ATOM 764 C CA . ARG A 1 94 ? -14.528 5.613 1.208 1.00 59.06 94 ARG A CA 1
ATOM 765 C C . ARG A 1 94 ? -15.968 5.392 0.738 1.00 59.06 94 ARG A C 1
ATOM 767 O O . ARG A 1 94 ? -16.884 5.951 1.335 1.00 59.06 94 ARG A O 1
ATOM 774 N N . ASN A 1 95 ? -16.172 4.612 -0.323 1.00 52.03 95 ASN A N 1
ATOM 775 C CA . ASN A 1 95 ? -17.516 4.222 -0.749 1.00 52.03 95 ASN A CA 1
ATOM 776 C C . ASN A 1 95 ? -18.118 3.321 0.337 1.00 52.03 95 ASN A C 1
ATOM 778 O O . ASN A 1 95 ? -17.892 2.115 0.352 1.00 52.03 95 ASN A O 1
ATOM 782 N N . THR A 1 96 ? -18.839 3.918 1.282 1.00 44.53 96 THR A N 1
ATOM 783 C CA . THR A 1 96 ? -19.699 3.213 2.230 1.00 44.53 96 THR A CA 1
ATOM 784 C C . THR A 1 96 ? -21.010 2.912 1.516 1.00 44.53 96 THR A C 1
ATOM 786 O O . THR A 1 96 ? -21.817 3.820 1.318 1.00 44.53 96 THR A O 1
ATOM 789 N N . THR A 1 97 ? -21.179 1.671 1.059 1.00 43.03 97 THR A N 1
ATOM 790 C CA . THR A 1 97 ? -22.503 1.104 0.750 1.00 43.03 97 THR A CA 1
ATOM 791 C C . THR A 1 97 ? -22.957 0.286 1.944 1.00 43.03 97 THR A C 1
ATOM 793 O O . THR A 1 97 ? -22.083 -0.401 2.521 1.00 43.03 97 THR A O 1
#